Protein AF-A0A497MRI3-F1 (afdb_monomer_lite)

Foldseek 3Di:
DDDDDDDDDDDPDDDDDDPDCQVVQLVVVLVVVVVVPVVVSVVQVDPPDDHPDDTDD

pLDDT: mean 93.01, std 3.73, range [80.44, 98.19]

Radius of gyration: 12.75 Å; chains: 1; bounding box: 28×30×32 Å

Structure (mmCIF, N/CA/C/O backbone):
data_AF-A0A497MRI3-F1
#
_entry.id   AF-A0A497MRI3-F1
#
loop_
_atom_site.group_PDB
_atom_site.id
_atom_site.type_symbol
_atom_site.label_atom_id
_atom_site.label_alt_id
_atom_site.label_comp_id
_atom_site.label_asym_id
_atom_site.label_entity_id
_atom_site.label_seq_id
_atom_site.pdbx_PDB_ins_code
_atom_site.Cartn_x
_atom_site.Cartn_y
_atom_site.Cartn_z
_atom_site.occupancy
_atom_site.B_iso_or_equiv
_atom_site.auth_seq_id
_atom_site.auth_comp_id
_atom_site.auth_asym_id
_atom_site.auth_atom_id
_atom_site.pdbx_PDB_model_num
ATOM 1 N N . MET A 1 1 ? -4.594 -11.517 -16.905 1.00 83.38 1 MET A N 1
ATOM 2 C CA . MET A 1 1 ? -5.580 -10.423 -17.047 1.00 83.38 1 MET A CA 1
ATOM 3 C C . MET A 1 1 ? -5.414 -9.449 -15.890 1.00 83.38 1 MET A C 1
ATOM 5 O O . MET A 1 1 ? -5.332 -9.926 -14.762 1.00 83.38 1 MET A O 1
ATOM 9 N N . PRO A 1 2 ? -5.338 -8.130 -16.133 1.00 90.25 2 PRO A N 1
ATOM 10 C CA . PRO A 1 2 ? -5.397 -7.140 -15.063 1.00 90.25 2 PRO A CA 1
ATOM 11 C C . PRO A 1 2 ? -6.822 -7.045 -14.503 1.00 90.25 2 PRO A C 1
ATOM 13 O O . PRO A 1 2 ? -7.796 -7.151 -15.246 1.00 90.25 2 PRO A O 1
ATOM 16 N N . PHE A 1 3 ? -6.943 -6.822 -13.197 1.00 94.25 3 PHE A N 1
ATOM 17 C CA . PHE A 1 3 ? -8.216 -6.563 -12.525 1.00 94.25 3 PHE A CA 1
ATOM 18 C C . PHE A 1 3 ? -8.085 -5.342 -11.614 1.00 94.25 3 PHE A C 1
ATOM 20 O O . PHE A 1 3 ? -6.982 -4.947 -11.233 1.00 94.25 3 PHE A O 1
ATOM 27 N N . LYS A 1 4 ? -9.221 -4.728 -11.273 1.00 95.88 4 LYS A N 1
ATOM 28 C CA . LYS A 1 4 ? -9.274 -3.534 -10.426 1.00 95.88 4 LYS A CA 1
ATOM 29 C C . LYS A 1 4 ? -10.087 -3.821 -9.173 1.00 95.88 4 LYS A C 1
ATOM 31 O O . LYS A 1 4 ? -11.251 -4.193 -9.267 1.00 95.88 4 LYS A O 1
ATOM 36 N N . LEU A 1 5 ? -9.479 -3.581 -8.017 1.00 93.81 5 LEU A N 1
ATOM 37 C CA . LEU A 1 5 ? -10.152 -3.598 -6.722 1.00 93.81 5 LEU A CA 1
ATOM 38 C C . LEU A 1 5 ? -10.365 -2.165 -6.233 1.00 93.81 5 LEU A C 1
ATOM 40 O O . LEU A 1 5 ? -9.566 -1.274 -6.525 1.00 93.81 5 LEU A O 1
ATOM 44 N N . ARG A 1 6 ? -11.452 -1.946 -5.492 1.00 94.94 6 ARG A N 1
ATOM 45 C CA . ARG A 1 6 ? -11.717 -0.700 -4.770 1.00 94.94 6 ARG A CA 1
ATOM 46 C C . ARG A 1 6 ? -11.962 -1.023 -3.308 1.00 94.94 6 ARG A C 1
ATOM 48 O O . ARG A 1 6 ? -12.785 -1.879 -3.003 1.00 94.94 6 ARG A O 1
ATOM 55 N N . PHE A 1 7 ? -11.261 -0.312 -2.439 1.00 91.81 7 PHE A N 1
ATOM 56 C CA . PHE A 1 7 ? -11.391 -0.434 -0.995 1.00 91.81 7 PHE A CA 1
ATOM 57 C C . PHE A 1 7 ? -11.969 0.864 -0.448 1.00 91.81 7 PHE A C 1
ATOM 59 O O . PHE A 1 7 ? -11.500 1.945 -0.799 1.00 91.81 7 PHE A O 1
ATOM 66 N N . LEU A 1 8 ? -12.986 0.753 0.403 1.00 92.81 8 LEU A N 1
ATOM 67 C CA . LEU A 1 8 ? -13.504 1.875 1.172 1.00 92.81 8 LEU A CA 1
ATOM 68 C C . LEU A 1 8 ? -12.990 1.733 2.602 1.00 92.81 8 LEU A C 1
ATOM 70 O O . LEU A 1 8 ? -13.450 0.870 3.346 1.00 92.81 8 LEU A O 1
ATOM 74 N N . CYS A 1 9 ? -12.025 2.569 2.970 1.00 87.38 9 CYS A N 1
ATOM 75 C CA . CYS A 1 9 ? -11.431 2.557 4.300 1.00 87.38 9 CYS A CA 1
ATOM 76 C C . CYS A 1 9 ? -12.003 3.708 5.128 1.00 87.38 9 CYS A C 1
ATOM 78 O O . CYS A 1 9 ? -11.975 4.861 4.700 1.00 87.38 9 CYS A O 1
ATOM 80 N N . ARG A 1 10 ? -12.485 3.400 6.333 1.00 90.75 10 ARG A N 1
ATOM 81 C CA . ARG A 1 10 ? -12.926 4.394 7.311 1.00 90.75 10 ARG A CA 1
ATOM 82 C C . ARG A 1 10 ? -12.175 4.166 8.612 1.00 90.75 10 ARG A C 1
ATOM 84 O O . ARG A 1 10 ? -12.155 3.046 9.114 1.00 90.75 10 ARG A O 1
ATOM 91 N N . SER A 1 11 ? -11.568 5.219 9.145 1.00 90.50 11 SER A N 1
ATOM 92 C CA . SER A 1 11 ? -11.014 5.171 10.494 1.00 90.50 11 SER A CA 1
ATOM 93 C C . SER A 1 11 ? -12.145 5.211 11.521 1.00 90.50 11 SER A C 1
ATOM 95 O O . SER A 1 11 ? -13.145 5.899 11.309 1.00 90.50 11 SER A O 1
ATOM 97 N N . GLN A 1 12 ? -11.993 4.472 12.620 1.00 94.75 12 GLN A N 1
ATOM 98 C CA . GLN A 1 12 ? -12.910 4.559 13.763 1.00 94.75 12 GLN A CA 1
ATOM 99 C C . GLN A 1 12 ? -12.642 5.810 14.609 1.00 94.75 12 GLN A C 1
ATOM 101 O O . GLN A 1 12 ? -13.541 6.313 15.273 1.00 94.75 12 GLN A O 1
ATOM 106 N N . GLU A 1 13 ? -11.422 6.341 14.526 1.00 95.38 13 GLU A N 1
ATOM 107 C CA . GLU A 1 13 ? -10.967 7.512 15.270 1.00 95.38 13 GLU A CA 1
ATOM 108 C C . GLU A 1 13 ? -10.520 8.630 14.323 1.00 95.38 13 GLU A C 1
ATOM 110 O O . GLU A 1 13 ? -10.256 8.403 13.136 1.00 95.38 13 GLU A O 1
ATOM 115 N N . SER A 1 14 ? -10.414 9.852 14.850 1.00 94.06 14 SER A N 1
ATOM 116 C CA . SER A 1 14 ? -9.849 10.970 14.097 1.00 94.06 14 SER A CA 1
ATOM 117 C C . SER A 1 14 ? -8.367 10.714 13.829 1.00 94.06 14 SER A C 1
ATOM 119 O O . SER A 1 14 ? -7.582 10.565 14.763 1.00 94.06 14 SER A O 1
ATOM 121 N N . ILE A 1 15 ? -7.987 10.668 12.552 1.00 91.62 15 ILE A N 1
ATOM 122 C CA . ILE A 1 15 ? -6.597 10.497 12.128 1.00 91.62 15 ILE A CA 1
ATOM 123 C C . ILE A 1 15 ? -6.174 11.651 11.229 1.00 91.62 15 ILE A C 1
ATOM 125 O O . ILE A 1 15 ? -6.913 12.081 10.342 1.00 91.62 15 ILE A O 1
ATOM 129 N N . THR A 1 16 ? -4.945 12.117 11.420 1.00 93.00 16 THR A N 1
ATOM 130 C CA . THR A 1 16 ? -4.315 13.073 10.510 1.00 93.00 16 THR A CA 1
ATOM 131 C C . THR A 1 16 ? -3.592 12.300 9.418 1.00 93.00 16 THR A C 1
ATOM 133 O O . THR A 1 16 ? -2.644 11.566 9.690 1.00 93.00 16 THR A O 1
ATOM 136 N N . LEU A 1 17 ? -4.029 12.468 8.170 1.00 90.50 17 LEU A N 1
ATOM 137 C CA . LEU A 1 17 ? -3.339 11.900 7.015 1.00 90.50 17 LEU A CA 1
ATOM 138 C C . LEU A 1 17 ? -2.247 12.856 6.510 1.00 90.50 17 LEU A C 1
ATOM 140 O O . LEU A 1 17 ? -2.432 14.076 6.538 1.00 90.50 17 LEU A O 1
ATOM 144 N N . PRO A 1 18 ? -1.113 12.331 6.012 1.00 90.81 18 PRO A N 1
ATOM 145 C CA . PRO A 1 18 ? -0.117 13.155 5.341 1.00 90.81 18 PRO A CA 1
ATOM 146 C C . PRO A 1 18 ? -0.690 13.738 4.044 1.00 90.81 18 PRO A C 1
ATOM 148 O O . PRO A 1 18 ? -1.583 13.154 3.431 1.00 90.81 18 PRO A O 1
ATOM 151 N N . ARG A 1 19 ? -0.114 14.850 3.563 1.00 89.56 19 ARG A N 1
ATOM 152 C CA . ARG A 1 19 ? -0.502 15.450 2.269 1.00 89.56 19 ARG A CA 1
ATOM 153 C C . ARG A 1 19 ? -0.398 14.465 1.100 1.00 89.56 19 ARG A C 1
ATOM 155 O O . ARG A 1 19 ? -1.208 14.530 0.185 1.00 89.56 19 ARG A O 1
ATOM 162 N N . PHE A 1 20 ? 0.590 13.569 1.129 1.00 90.31 20 PHE A N 1
ATOM 163 C CA . PHE A 1 20 ? 0.756 12.521 0.126 1.00 90.31 20 PHE A CA 1
ATOM 164 C C . PHE A 1 20 ? 0.396 11.150 0.705 1.00 90.31 20 PHE A C 1
ATOM 166 O O . PHE A 1 20 ? 1.158 10.558 1.470 1.00 90.31 20 PHE A O 1
ATOM 173 N N . THR A 1 21 ? -0.766 10.625 0.319 1.00 92.56 21 THR A N 1
ATOM 174 C CA . THR A 1 21 ? -1.319 9.362 0.836 1.00 92.56 21 THR A CA 1
ATOM 175 C C . THR A 1 21 ? -0.942 8.135 0.005 1.00 92.56 21 THR A C 1
ATOM 177 O O . THR A 1 21 ? -1.222 7.016 0.425 1.00 92.56 21 THR A O 1
ATOM 180 N N . GLY A 1 22 ? -0.240 8.288 -1.125 1.00 92.38 22 GLY A N 1
ATOM 181 C CA . GLY A 1 22 ? 0.165 7.155 -1.970 1.00 92.38 22 GLY A CA 1
ATOM 182 C C . GLY A 1 22 ? 0.994 6.104 -1.219 1.00 92.38 22 GLY A C 1
ATOM 183 O O . GLY A 1 22 ? 0.759 4.903 -1.360 1.00 92.38 22 GLY A O 1
ATOM 184 N N . HIS A 1 23 ? 1.904 6.539 -0.340 1.00 90.94 23 HIS A N 1
ATOM 185 C CA . HIS A 1 23 ? 2.658 5.627 0.527 1.00 90.94 23 HIS A CA 1
ATOM 186 C C . HIS A 1 23 ? 1.779 4.932 1.572 1.00 90.94 23 HIS A C 1
ATOM 188 O O . HIS A 1 23 ? 2.013 3.761 1.861 1.00 90.94 23 HIS A O 1
ATOM 194 N N . VAL A 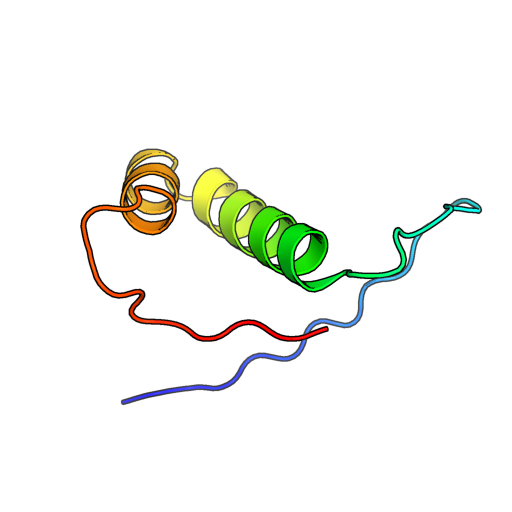1 24 ? 0.752 5.616 2.090 1.00 93.06 24 VAL A N 1
ATOM 195 C CA . VAL A 1 24 ? -0.205 5.042 3.048 1.00 93.06 24 VAL A CA 1
ATOM 196 C C . VAL A 1 24 ? -0.993 3.921 2.380 1.00 93.06 24 VAL A C 1
ATOM 198 O O . VAL A 1 24 ? -1.022 2.802 2.883 1.00 93.06 24 VAL A O 1
ATOM 201 N N . VAL A 1 25 ? -1.566 4.175 1.203 1.00 94.38 25 VAL A N 1
ATOM 202 C CA . VAL A 1 25 ? -2.369 3.168 0.494 1.00 94.38 25 VAL A CA 1
ATOM 203 C C . VAL A 1 25 ? -1.498 1.999 0.026 1.00 94.38 25 VAL A C 1
ATOM 205 O O . VAL A 1 25 ? -1.901 0.842 0.149 1.00 94.38 25 VAL A O 1
ATOM 208 N N . ARG A 1 26 ? -0.262 2.262 -0.424 1.00 94.31 26 ARG A N 1
ATOM 209 C CA . ARG A 1 26 ? 0.712 1.198 -0.719 1.00 94.31 26 ARG A CA 1
ATOM 210 C C . ARG A 1 26 ? 1.023 0.354 0.518 1.00 94.31 26 ARG A C 1
ATOM 212 O O . ARG A 1 26 ? 1.094 -0.866 0.397 1.00 94.31 26 ARG A O 1
ATOM 219 N N . ALA A 1 27 ? 1.215 0.974 1.681 1.00 94.44 27 ALA A N 1
ATOM 220 C CA . ALA A 1 27 ? 1.472 0.255 2.925 1.00 94.44 27 ALA A CA 1
ATOM 221 C C . ALA A 1 27 ? 0.278 -0.624 3.325 1.00 94.44 27 ALA A C 1
ATOM 223 O O . ALA A 1 27 ? 0.477 -1.792 3.646 1.00 94.44 27 ALA A O 1
ATOM 224 N N . VAL A 1 28 ? -0.952 -0.110 3.217 1.00 94.75 28 VAL A N 1
ATOM 225 C CA . VAL A 1 28 ? -2.182 -0.881 3.475 1.00 94.75 28 VAL A CA 1
ATOM 226 C C . VAL A 1 28 ? -2.285 -2.086 2.537 1.00 94.75 28 VAL A C 1
ATOM 228 O O . VAL A 1 28 ? -2.531 -3.198 3.000 1.00 94.75 28 VAL A O 1
ATOM 231 N N . LEU A 1 29 ? -2.028 -1.908 1.236 1.00 95.31 29 LEU A N 1
ATOM 232 C CA . LEU A 1 29 ? -2.008 -3.015 0.275 1.00 95.31 29 LEU A CA 1
ATOM 233 C C . LEU A 1 29 ? -0.982 -4.090 0.659 1.00 95.31 29 LEU A C 1
ATOM 235 O O . LEU A 1 29 ? -1.314 -5.272 0.696 1.00 95.31 29 LEU A O 1
ATOM 239 N N . LEU A 1 30 ? 0.255 -3.690 0.960 1.00 96.50 30 LEU A N 1
ATOM 240 C CA . LEU A 1 30 ? 1.312 -4.631 1.341 1.00 96.50 30 LEU A CA 1
ATOM 241 C C . LEU A 1 30 ? 1.015 -5.327 2.675 1.00 96.50 30 LEU A C 1
ATOM 243 O O . LEU A 1 30 ? 1.360 -6.495 2.824 1.00 96.50 30 LEU A O 1
ATOM 247 N N . ALA A 1 31 ? 0.341 -4.655 3.612 1.00 97.19 31 ALA A N 1
ATOM 248 C CA . ALA A 1 31 ? -0.120 -5.263 4.857 1.00 97.19 31 ALA A CA 1
ATOM 249 C C . ALA A 1 31 ? -1.195 -6.334 4.607 1.00 97.19 31 ALA A C 1
ATOM 251 O O . ALA A 1 31 ? -1.116 -7.411 5.192 1.00 97.19 31 ALA A O 1
ATOM 252 N N . MET A 1 32 ? -2.148 -6.085 3.698 1.00 95.81 32 MET A N 1
ATOM 253 C CA . MET A 1 32 ? -3.153 -7.083 3.297 1.00 95.81 32 MET A CA 1
ATOM 254 C C . MET A 1 32 ? -2.530 -8.285 2.579 1.00 95.81 32 MET A C 1
ATOM 256 O O . MET A 1 32 ? -2.941 -9.415 2.807 1.00 95.81 32 MET A O 1
ATOM 260 N N . VAL A 1 33 ? -1.527 -8.074 1.724 1.00 96.81 33 VAL A N 1
ATOM 261 C CA . VAL A 1 33 ? -0.793 -9.195 1.111 1.00 96.81 33 VAL A CA 1
ATOM 262 C C . VAL A 1 33 ? 0.006 -9.946 2.176 1.00 96.81 33 VAL A C 1
ATOM 264 O O . VAL A 1 33 ? -0.015 -11.171 2.213 1.00 96.81 33 VAL A O 1
ATOM 267 N N . GLY A 1 34 ? 0.677 -9.219 3.070 1.00 98.06 34 GLY A N 1
ATOM 268 C CA . GLY A 1 34 ? 1.529 -9.781 4.115 1.00 98.06 34 GLY A CA 1
ATOM 269 C C . GLY A 1 34 ? 0.777 -10.544 5.204 1.00 98.06 34 GLY A C 1
ATOM 270 O O . GLY A 1 34 ? 1.387 -11.387 5.862 1.00 98.06 34 GLY A O 1
ATOM 271 N N . S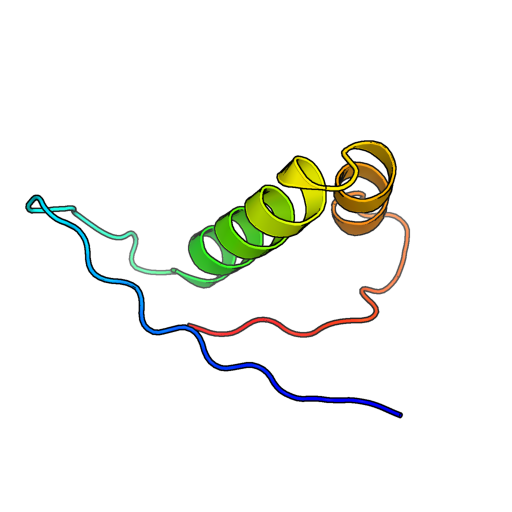ER A 1 35 ? -0.522 -10.284 5.389 1.00 98.12 35 SER A N 1
ATOM 272 C CA . SER A 1 35 ? -1.374 -11.086 6.276 1.00 98.12 35 SER A CA 1
ATOM 273 C C . SER A 1 35 ? -1.657 -12.482 5.715 1.00 98.12 35 SER A C 1
ATOM 275 O O . SER A 1 35 ? -1.948 -13.387 6.493 1.00 98.12 35 SER A O 1
ATOM 277 N N . VAL A 1 36 ? -1.525 -12.666 4.396 1.00 98.19 36 VAL A N 1
ATOM 278 C CA . VAL A 1 36 ? -1.641 -13.961 3.711 1.00 98.19 36 VAL A CA 1
ATOM 279 C C . VAL A 1 36 ? -0.259 -14.582 3.490 1.00 98.19 36 VAL A C 1
ATOM 281 O O . VAL A 1 36 ? -0.037 -15.733 3.851 1.00 98.19 36 VAL A O 1
ATOM 284 N N . ASP A 1 37 ? 0.686 -13.816 2.933 1.00 98.06 37 ASP A N 1
ATOM 285 C CA . ASP A 1 37 ? 2.061 -14.250 2.670 1.00 98.06 37 ASP A CA 1
ATOM 286 C C . ASP A 1 37 ? 3.060 -13.082 2.797 1.00 98.06 37 ASP A C 1
ATOM 288 O O . ASP A 1 37 ? 3.150 -12.174 1.959 1.00 98.06 37 ASP A O 1
ATOM 292 N N . ARG A 1 38 ? 3.882 -13.136 3.852 1.00 97.50 38 ARG A N 1
ATOM 293 C CA . ARG A 1 38 ? 4.918 -12.128 4.134 1.00 97.50 38 ARG A CA 1
ATOM 294 C C . ARG A 1 38 ? 6.039 -12.104 3.094 1.00 97.50 38 ARG A C 1
ATOM 296 O O . ARG A 1 38 ? 6.618 -11.043 2.856 1.00 97.50 38 ARG A O 1
ATOM 303 N N . SER A 1 39 ? 6.375 -13.245 2.495 1.00 96.94 39 SER A N 1
ATOM 304 C CA . SER A 1 39 ? 7.448 -13.342 1.503 1.00 96.94 39 SER A CA 1
ATOM 305 C C . SER A 1 39 ? 7.069 -12.609 0.216 1.00 96.94 39 SER A C 1
ATOM 307 O O . SER A 1 39 ? 7.878 -11.850 -0.326 1.00 96.94 39 SER A O 1
ATOM 309 N N . VAL A 1 40 ? 5.810 -12.741 -0.211 1.00 95.88 40 VAL A N 1
ATOM 310 C CA . VAL A 1 40 ? 5.263 -12.031 -1.372 1.00 95.88 40 VAL A CA 1
ATOM 311 C C . VAL A 1 40 ? 5.208 -10.532 -1.097 1.00 95.88 40 VAL A C 1
ATOM 313 O O . VAL A 1 40 ? 5.675 -9.748 -1.923 1.00 95.88 40 VAL A O 1
ATOM 316 N N . ALA A 1 41 ? 4.718 -10.116 0.075 1.00 96.88 41 ALA A N 1
ATOM 317 C CA . ALA A 1 41 ? 4.694 -8.703 0.453 1.00 96.88 41 ALA A CA 1
ATOM 318 C C . ALA A 1 41 ? 6.098 -8.074 0.446 1.00 96.88 41 ALA A C 1
ATOM 320 O O . ALA A 1 41 ? 6.269 -6.961 -0.057 1.00 96.88 41 ALA A O 1
ATOM 321 N N . ARG A 1 42 ? 7.114 -8.798 0.938 1.00 95.56 42 ARG A N 1
ATOM 322 C CA . ARG A 1 42 ? 8.513 -8.349 0.921 1.00 95.56 42 ARG A CA 1
ATOM 323 C C . ARG A 1 42 ? 9.031 -8.160 -0.505 1.00 95.56 42 ARG A C 1
ATOM 325 O O . ARG A 1 42 ? 9.497 -7.070 -0.828 1.00 95.56 42 ARG A O 1
ATOM 332 N N . ARG A 1 43 ? 8.853 -9.156 -1.379 1.00 94.50 43 ARG A N 1
ATOM 333 C CA . ARG A 1 43 ? 9.232 -9.062 -2.804 1.00 94.50 43 ARG A CA 1
ATOM 334 C C . ARG A 1 43 ? 8.533 -7.895 -3.509 1.00 94.50 43 ARG A C 1
ATOM 336 O O . ARG A 1 43 ? 9.157 -7.114 -4.218 1.00 94.50 43 ARG A O 1
ATOM 343 N N . LEU A 1 44 ? 7.235 -7.710 -3.264 1.00 95.00 44 LEU A N 1
ATOM 344 C CA . LEU A 1 44 ? 6.473 -6.583 -3.812 1.00 95.00 44 LEU A CA 1
ATOM 345 C C . LEU A 1 44 ? 6.915 -5.228 -3.238 1.00 95.00 44 LEU A C 1
ATOM 347 O O . LEU A 1 44 ? 6.711 -4.192 -3.880 1.00 95.00 44 LEU A O 1
ATOM 351 N N . HIS A 1 45 ? 7.557 -5.199 -2.071 1.00 94.44 45 HIS A N 1
AT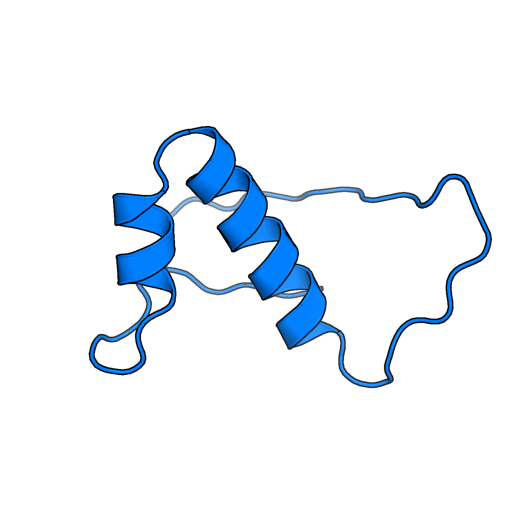OM 352 C CA . HIS A 1 45 ? 8.088 -3.977 -1.481 1.00 94.44 45 HIS A CA 1
ATOM 353 C C . HIS A 1 45 ? 9.447 -3.5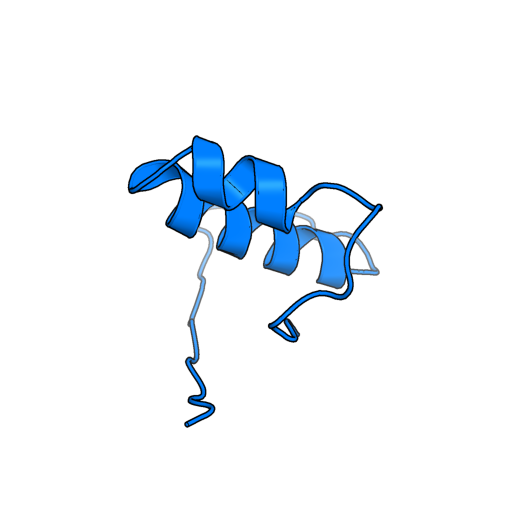54 -2.068 1.00 94.44 45 HIS A C 1
ATOM 355 O O . HIS A 1 45 ? 9.621 -2.367 -2.351 1.00 94.44 45 HIS A O 1
ATOM 361 N N . GLU A 1 46 ? 10.360 -4.504 -2.288 1.00 92.62 46 GLU A N 1
ATOM 362 C CA . GLU A 1 46 ? 11.774 -4.306 -2.674 1.00 92.62 46 GLU A CA 1
ATOM 363 C C . GLU A 1 46 ? 11.968 -3.458 -3.944 1.00 92.62 46 GLU A C 1
ATOM 365 O O . GLU A 1 46 ? 11.259 -3.627 -4.924 1.00 92.62 46 GLU A O 1
ATOM 370 N N . ALA A 1 47 ? 12.927 -2.533 -3.974 1.00 80.44 47 ALA A N 1
ATOM 371 C CA . ALA A 1 47 ? 13.053 -1.556 -5.068 1.00 80.44 47 ALA A CA 1
ATOM 372 C C . ALA A 1 47 ? 13.555 -2.126 -6.415 1.00 80.44 47 ALA A C 1
ATOM 374 O O . ALA A 1 47 ? 13.475 -1.428 -7.420 1.00 80.44 47 ALA A O 1
ATOM 375 N N . GLY A 1 48 ? 14.072 -3.360 -6.433 1.00 82.06 48 GLY A N 1
ATOM 376 C CA . GLY A 1 48 ? 14.802 -3.923 -7.577 1.00 82.06 48 GLY A CA 1
ATOM 377 C C . GLY A 1 48 ? 13.949 -4.291 -8.793 1.00 82.06 48 GLY A C 1
ATOM 378 O O . GLY A 1 48 ? 14.474 -4.308 -9.900 1.00 82.06 48 GLY A O 1
ATOM 379 N N . ASP A 1 49 ? 12.646 -4.520 -8.602 1.00 86.25 49 ASP A N 1
ATOM 380 C CA . ASP A 1 49 ? 11.749 -4.987 -9.662 1.00 86.25 49 ASP A CA 1
ATOM 381 C C . ASP A 1 49 ? 10.609 -3.995 -9.952 1.00 86.25 49 ASP A C 1
ATOM 383 O O . ASP A 1 49 ? 10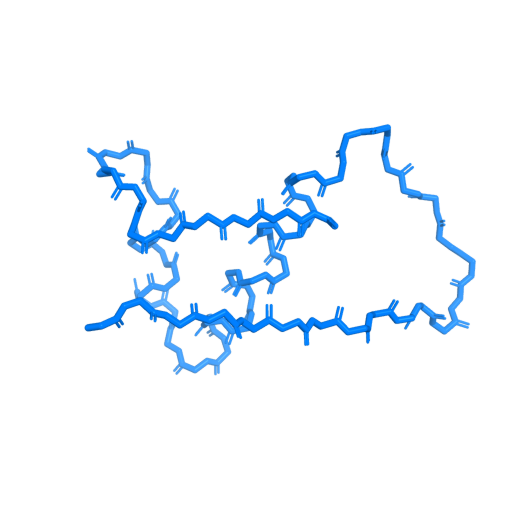.005 -3.445 -9.012 1.00 86.25 49 ASP A O 1
ATOM 387 N N . PRO A 1 50 ? 10.231 -3.816 -11.238 1.00 89.94 50 PRO A N 1
ATOM 388 C CA . PRO A 1 50 ? 9.003 -3.130 -11.617 1.00 89.94 50 PRO A CA 1
ATOM 389 C C . PRO A 1 50 ? 7.790 -3.721 -10.898 1.00 89.94 50 PRO A C 1
ATOM 391 O O . PRO A 1 50 ? 7.623 -4.938 -10.792 1.00 89.94 50 PRO A O 1
ATOM 394 N N . LYS A 1 51 ? 6.908 -2.852 -10.403 1.00 91.62 51 LYS A N 1
ATOM 395 C CA . LYS A 1 51 ? 5.734 -3.298 -9.651 1.00 91.62 51 LYS A CA 1
ATOM 396 C C . LYS A 1 51 ? 4.663 -3.826 -10.601 1.00 91.62 51 LYS A C 1
ATOM 398 O O . LYS A 1 51 ? 4.226 -3.079 -11.473 1.00 91.62 51 LYS A O 1
ATOM 403 N N . PRO A 1 52 ? 4.157 -5.059 -10.403 1.00 93.00 52 PRO A N 1
ATOM 404 C CA . PRO A 1 52 ? 3.082 -5.615 -11.225 1.00 93.00 52 PRO A CA 1
ATOM 405 C C . PRO A 1 52 ? 1.700 -5.052 -10.839 1.00 93.00 52 PRO A C 1
ATOM 407 O O . PRO A 1 52 ? 0.673 -5.661 -11.125 1.00 93.00 52 PRO A O 1
ATOM 410 N N . TYR A 1 53 ? 1.662 -3.919 -10.134 1.00 92.94 53 TYR A N 1
ATOM 411 C CA . TYR A 1 53 ? 0.452 -3.282 -9.637 1.00 92.94 53 TYR A CA 1
ATOM 412 C C . TYR A 1 53 ? 0.615 -1.761 -9.629 1.00 92.94 53 TYR A C 1
ATOM 414 O O . TYR A 1 53 ? 1.719 -1.235 -9.489 1.00 92.94 53 TYR A O 1
ATOM 422 N N . SER A 1 54 ? -0.514 -1.062 -9.712 1.00 93.25 54 SER A N 1
ATOM 423 C CA . SER A 1 54 ? -0.618 0.364 -9.418 1.00 93.25 54 SER A CA 1
ATOM 424 C C . SER A 1 54 ? -1.584 0.552 -8.253 1.00 93.25 54 SER A C 1
ATOM 426 O O . SER A 1 54 ? -2.556 -0.193 -8.120 1.00 93.25 54 SER A O 1
ATOM 428 N N . VAL A 1 55 ? -1.295 1.519 -7.388 1.00 93.50 55 VAL A N 1
ATOM 429 C CA . VAL A 1 55 ? -2.090 1.820 -6.198 1.00 93.50 55 VAL A CA 1
ATOM 430 C C . VAL A 1 55 ? -2.308 3.324 -6.114 1.00 93.50 55 VAL A C 1
ATOM 432 O O . VAL A 1 55 ? -1.365 4.101 -6.245 1.00 93.50 55 VAL A O 1
ATOM 435 N N . THR A 1 56 ? -3.560 3.719 -5.906 1.00 92.50 56 T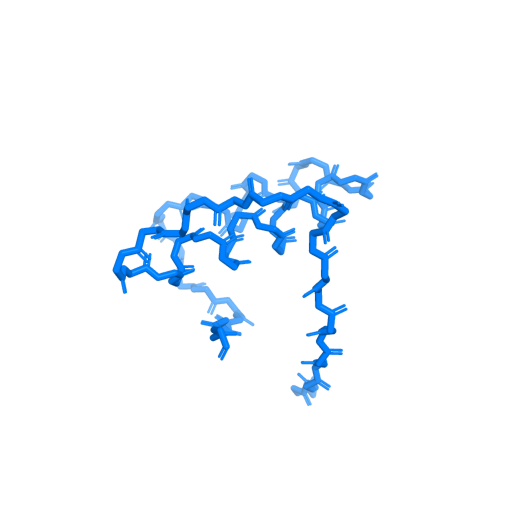HR A N 1
ATOM 436 C CA . THR A 1 56 ? -3.987 5.112 -5.759 1.00 92.50 56 THR A CA 1
ATOM 437 C C . THR A 1 56 ? -4.914 5.227 -4.549 1.00 92.50 56 THR A C 1
ATOM 439 O O . THR A 1 56 ? -5.666 4.278 -4.300 1.00 92.50 56 THR A O 1
ATOM 442 N N . PRO A 1 57 ? -4.851 6.342 -3.800 1.00 90.19 57 PRO A N 1
ATOM 443 C CA . PRO A 1 57 ? -5.932 6.769 -2.915 1.00 90.19 57 PRO A CA 1
ATOM 444 C C . PRO A 1 57 ? -7.252 6.953 -3.662 1.00 90.19 57 PRO A C 1
ATOM 446 O O . PRO A 1 57 ? -7.205 7.197 -4.895 1.00 90.19 57 PRO A O 1
#

Sequence (57 aa):
MPFKLRFLCRSQESITLPRFTGHVVRAVLLAMVGSVDRSVARRLHEAGDPKPYSVTP

Secondary structure (DSSP, 8-state):
-----------SS--PPPS--HHHHHHHHHHHHHTT-HHHHHHHHSTTS--S-----